Protein AF-A0A839K1G4-F1 (afdb_monomer_lite)

Foldseek 3Di:
DDPVLVVVLVVVLVVLLVVLVVCCVQQVRLFHDHPPDPAPGSLRVSVVSLVVSLVSLCVSCPVVVVSSVVSVVVSVVSNVSSPPPDVVDDPVVVCVVPVLVCLPFCLVVCCVPPVVVSVCQVVVVDPDHGPDHDDPVNVVVSVVVVVVVVVVVD

pLDDT: mean 88.06, std 10.44, range [45.91, 97.62]

Structure (mmCIF, N/CA/C/O backbone):
data_AF-A0A839K1G4-F1
#
_entry.id   AF-A0A839K1G4-F1
#
loop_
_atom_site.group_PDB
_atom_site.id
_atom_site.type_symbol
_atom_site.label_atom_id
_atom_site.label_alt_id
_atom_site.label_comp_id
_atom_site.label_asym_id
_atom_site.label_entity_id
_atom_site.label_seq_id
_atom_site.pdbx_PDB_ins_code
_atom_site.Cartn_x
_atom_site.Cartn_y
_atom_site.Cartn_z
_atom_site.occupancy
_atom_site.B_iso_or_equiv
_atom_site.auth_seq_id
_atom_site.auth_comp_id
_atom_site.auth_asym_id
_atom_site.auth_atom_id
_atom_site.pdbx_PDB_model_num
ATOM 1 N N . MET A 1 1 ? -20.373 -3.684 19.083 1.00 75.56 1 MET A N 1
ATOM 2 C CA . MET A 1 1 ? -20.964 -2.533 18.350 1.00 75.56 1 MET A CA 1
ATOM 3 C C . MET A 1 1 ? -22.054 -2.991 17.382 1.00 75.56 1 MET A C 1
ATOM 5 O O . MET A 1 1 ? -22.011 -4.115 16.894 1.00 75.56 1 MET A O 1
ATOM 9 N N . ARG A 1 2 ? -23.039 -2.135 17.055 1.00 85.50 2 ARG A N 1
ATOM 10 C CA . ARG A 1 2 ? -24.026 -2.456 16.001 1.00 85.50 2 ARG A CA 1
ATOM 11 C C . ARG A 1 2 ? -23.358 -2.420 14.623 1.00 85.50 2 ARG A C 1
ATOM 13 O O . ARG A 1 2 ? -22.493 -1.586 14.377 1.00 85.50 2 ARG A O 1
ATOM 20 N N . ARG A 1 3 ? -23.809 -3.259 13.680 1.00 83.81 3 ARG A N 1
ATOM 21 C CA . ARG A 1 3 ? -23.216 -3.362 12.324 1.00 83.81 3 ARG A CA 1
ATOM 22 C C . ARG A 1 3 ? -23.112 -2.021 11.582 1.00 83.81 3 ARG A C 1
ATOM 24 O O . ARG A 1 3 ? -22.117 -1.775 10.906 1.00 83.81 3 ARG A O 1
ATOM 31 N N . LYS A 1 4 ? -24.124 -1.152 11.701 1.00 88.62 4 LYS A N 1
ATOM 32 C CA . LYS A 1 4 ? -24.117 0.183 11.075 1.00 88.62 4 LYS A CA 1
ATOM 33 C C . LYS A 1 4 ? -23.022 1.079 11.667 1.00 88.62 4 LYS A C 1
ATOM 35 O O . LYS A 1 4 ? -22.339 1.767 10.916 1.00 88.62 4 LYS A O 1
ATOM 40 N N . ASP A 1 5 ? -22.825 1.008 12.981 1.00 90.38 5 ASP A N 1
ATOM 41 C CA . ASP A 1 5 ? -21.813 1.781 13.705 1.00 90.38 5 ASP A CA 1
ATOM 42 C C . ASP A 1 5 ? -20.405 1.288 13.332 1.00 90.38 5 ASP A C 1
ATOM 44 O O . ASP A 1 5 ? -19.533 2.099 13.027 1.00 90.38 5 ASP A O 1
ATOM 48 N N . ILE A 1 6 ? -20.218 -0.036 13.215 1.00 92.38 6 ILE A N 1
ATOM 49 C CA . ILE A 1 6 ? -18.964 -0.655 12.741 1.00 92.38 6 ILE A CA 1
ATOM 50 C C . ILE A 1 6 ? -18.621 -0.163 11.334 1.00 92.38 6 ILE A C 1
ATOM 52 O O . ILE A 1 6 ? -17.507 0.291 11.087 1.00 92.38 6 ILE A O 1
ATOM 56 N N . ARG A 1 7 ? -19.578 -0.207 10.398 1.00 93.88 7 ARG A N 1
ATOM 57 C CA . ARG A 1 7 ? -19.335 0.225 9.013 1.00 93.88 7 ARG A CA 1
ATOM 58 C C . ARG A 1 7 ? -18.939 1.699 8.935 1.00 93.88 7 ARG A C 1
ATOM 60 O O . ARG A 1 7 ? -18.063 2.051 8.150 1.00 93.88 7 ARG A O 1
ATOM 67 N N . THR A 1 8 ? -19.581 2.554 9.727 1.00 95.62 8 THR A N 1
ATOM 68 C CA . THR A 1 8 ? -19.242 3.980 9.796 1.00 95.62 8 THR A CA 1
ATOM 69 C C . THR A 1 8 ? -17.846 4.184 10.382 1.00 95.62 8 THR A C 1
ATOM 71 O O . THR A 1 8 ? -17.056 4.916 9.795 1.00 95.62 8 THR A O 1
ATOM 74 N N . ALA A 1 9 ? -17.500 3.484 11.466 1.00 95.56 9 ALA A N 1
ATOM 75 C CA . ALA A 1 9 ? -16.168 3.548 12.068 1.00 95.56 9 ALA A CA 1
ATOM 76 C C . ALA A 1 9 ? -15.063 3.085 11.101 1.00 95.56 9 ALA A C 1
ATOM 78 O O . ALA A 1 9 ? -14.040 3.755 10.970 1.00 95.56 9 ALA A O 1
ATOM 79 N N . ILE A 1 10 ? -15.293 2.002 10.347 1.00 95.19 10 ILE A N 1
ATOM 80 C CA . ILE A 1 10 ? -14.350 1.525 9.321 1.00 95.19 10 ILE A CA 1
ATOM 81 C C . ILE A 1 10 ? -14.121 2.604 8.255 1.00 95.19 10 ILE A C 1
ATOM 83 O O . ILE A 1 10 ? -12.980 2.854 7.874 1.00 95.19 10 ILE A O 1
ATOM 87 N N . LYS A 1 11 ? -15.180 3.287 7.796 1.00 96.31 11 LYS A N 1
ATOM 88 C CA . LYS A 1 11 ? -15.047 4.381 6.818 1.00 96.31 11 LYS A CA 1
ATOM 89 C C . LYS A 1 11 ? -14.197 5.540 7.340 1.00 96.31 11 LYS A C 1
ATOM 91 O O . LYS A 1 11 ? -13.472 6.141 6.554 1.00 96.31 11 LYS A O 1
ATOM 96 N N . VAL A 1 12 ? -14.262 5.843 8.638 1.00 97.31 12 VAL A N 1
ATOM 97 C CA . VAL A 1 12 ? -13.419 6.881 9.255 1.00 97.31 12 VAL A CA 1
ATOM 98 C C . VAL A 1 12 ? -11.942 6.488 9.196 1.00 97.31 12 VAL A C 1
ATOM 100 O O . VAL A 1 12 ? -11.115 7.300 8.783 1.00 97.31 12 VAL A O 1
ATOM 103 N N . VAL A 1 13 ? -11.609 5.242 9.550 1.00 96.81 13 VAL A N 1
ATOM 104 C CA . VAL A 1 13 ? -10.228 4.731 9.452 1.00 96.81 13 VAL A CA 1
ATOM 105 C C . VAL A 1 13 ? -9.750 4.738 8.000 1.00 96.81 13 VAL A C 1
ATOM 107 O O . VAL A 1 13 ? -8.663 5.237 7.717 1.00 96.81 13 VAL A O 1
ATOM 110 N N . TYR A 1 14 ? -10.586 4.261 7.075 1.00 94.94 14 TYR A N 1
ATOM 111 C CA . TYR A 1 14 ? -10.285 4.266 5.644 1.00 94.94 14 TYR A CA 1
ATOM 112 C C . TYR A 1 14 ? -10.000 5.678 5.118 1.00 94.94 14 TYR A C 1
ATOM 114 O O . TYR A 1 14 ? -8.998 5.883 4.443 1.00 94.94 14 TYR A O 1
ATOM 122 N N . GLY A 1 15 ? -10.826 6.668 5.472 1.00 96.69 15 GLY A N 1
ATOM 123 C CA . GLY A 1 15 ? -10.603 8.058 5.069 1.00 96.69 15 GLY A CA 1
ATOM 124 C C . GLY A 1 15 ? -9.278 8.621 5.588 1.00 96.69 15 GLY A C 1
ATOM 125 O O . GLY A 1 15 ? -8.581 9.322 4.863 1.00 96.69 15 GLY A O 1
ATOM 126 N N . LYS A 1 16 ? -8.876 8.268 6.815 1.00 97.00 16 LYS A N 1
ATOM 127 C CA . LYS A 1 16 ? -7.572 8.678 7.359 1.00 97.00 16 LYS A CA 1
ATOM 128 C C . LYS A 1 16 ? -6.394 8.026 6.639 1.00 97.00 16 LYS A C 1
ATOM 130 O O . LYS A 1 16 ? -5.421 8.717 6.353 1.00 97.00 16 LYS A O 1
ATOM 135 N N . LEU A 1 17 ? -6.486 6.733 6.328 1.00 94.44 17 LEU A N 1
ATOM 136 C CA . LEU A 1 17 ? -5.479 6.042 5.518 1.00 94.44 17 LEU A CA 1
ATOM 137 C C . LEU A 1 17 ? -5.383 6.650 4.117 1.00 94.44 17 LEU A C 1
ATOM 139 O O . LEU A 1 17 ? -4.284 6.890 3.633 1.00 94.44 17 LEU A O 1
ATOM 143 N N . TRP A 1 18 ? -6.520 6.960 3.495 1.00 93.81 18 TRP A N 1
ATOM 144 C CA . TRP A 1 18 ? -6.556 7.604 2.185 1.00 93.81 18 TRP A CA 1
ATOM 145 C C . TRP A 1 18 ? -5.885 8.979 2.197 1.00 93.81 18 TRP A C 1
ATOM 147 O O . TRP A 1 18 ? -5.034 9.253 1.357 1.00 93.81 18 TRP A O 1
ATOM 157 N N . ASN A 1 19 ? -6.200 9.814 3.192 1.00 94.06 19 ASN A N 1
ATOM 158 C CA . ASN A 1 19 ? -5.561 11.120 3.353 1.00 94.06 19 ASN A CA 1
ATOM 159 C C . ASN A 1 19 ? -4.044 10.986 3.531 1.00 94.06 19 ASN A C 1
ATOM 161 O O . ASN A 1 19 ? -3.288 11.761 2.959 1.00 94.06 19 ASN A O 1
ATOM 165 N N . LEU A 1 20 ? -3.591 9.983 4.284 1.00 93.62 20 LEU A N 1
ATOM 166 C CA . LEU A 1 20 ? -2.167 9.707 4.440 1.00 93.62 20 LEU A CA 1
ATOM 167 C C . LEU A 1 20 ? -1.519 9.309 3.110 1.00 93.62 20 LEU A C 1
ATOM 169 O O . LEU A 1 20 ? -0.482 9.858 2.757 1.00 93.62 20 LEU A O 1
ATOM 173 N N . LEU A 1 21 ? -2.135 8.398 2.354 1.00 90.38 21 LEU A N 1
ATOM 174 C CA . LEU A 1 21 ? -1.618 7.967 1.053 1.00 90.38 21 LEU A CA 1
ATOM 175 C C . LEU A 1 21 ? -1.603 9.104 0.026 1.00 90.38 21 LEU A C 1
ATOM 177 O O . LEU A 1 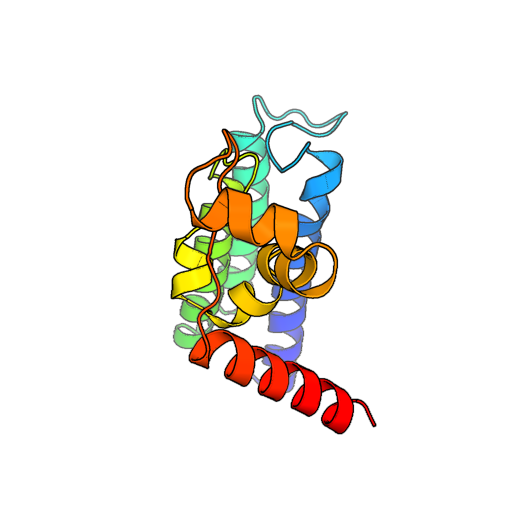21 ? -0.676 9.180 -0.774 1.00 90.38 21 LEU A O 1
ATOM 181 N N . SER A 1 22 ? -2.567 10.028 0.080 1.00 90.81 22 SER A N 1
ATOM 182 C CA . SER A 1 22 ? -2.583 11.201 -0.804 1.00 90.81 22 SER A CA 1
ATOM 183 C C . SER A 1 22 ? -1.409 12.158 -0.587 1.00 90.81 22 SER A C 1
ATOM 185 O O . SER A 1 22 ? -1.121 12.966 -1.464 1.00 90.81 22 SER A O 1
ATOM 187 N N . LEU A 1 23 ? -0.682 12.042 0.535 1.00 90.62 23 LEU A N 1
ATOM 188 C CA . LEU A 1 23 ? 0.525 12.837 0.762 1.00 90.62 23 LEU A CA 1
ATOM 189 C C . LEU A 1 23 ? 1.655 12.473 -0.205 1.00 90.62 23 LEU A C 1
ATOM 191 O O . LEU A 1 23 ? 2.587 13.266 -0.317 1.00 90.62 23 LEU A O 1
ATOM 195 N N . TYR A 1 24 ? 1.572 11.330 -0.902 1.00 86.88 24 TYR A N 1
ATOM 196 C CA . TYR A 1 24 ? 2.602 10.825 -1.815 1.00 86.88 24 TYR A CA 1
ATOM 197 C C . TYR A 1 24 ? 3.139 11.906 -2.758 1.00 86.88 24 TYR A C 1
ATOM 199 O O . TYR A 1 24 ? 4.345 12.111 -2.823 1.00 86.88 24 TYR A O 1
ATOM 207 N N . GLU A 1 25 ? 2.257 12.650 -3.430 1.00 83.06 25 GLU A N 1
ATOM 208 C CA . GLU A 1 25 ? 2.668 13.702 -4.369 1.00 83.06 25 GLU A CA 1
ATOM 209 C C . GLU A 1 25 ? 3.292 14.904 -3.651 1.00 83.06 25 GLU A C 1
ATOM 211 O O . GLU A 1 25 ? 4.345 15.397 -4.040 1.00 83.06 25 GLU A O 1
ATOM 216 N N . THR A 1 26 ? 2.672 15.364 -2.562 1.00 87.44 26 THR A N 1
ATOM 217 C CA . THR A 1 26 ? 3.108 16.571 -1.833 1.00 87.44 26 THR A CA 1
ATOM 218 C C . THR A 1 26 ? 4.382 16.390 -1.006 1.00 87.44 26 THR A C 1
ATOM 220 O O . THR A 1 26 ? 4.914 17.369 -0.492 1.00 87.44 26 THR A O 1
ATOM 223 N N . THR A 1 27 ? 4.831 15.148 -0.829 1.00 86.88 27 THR A N 1
ATOM 224 C CA . THR A 1 27 ? 5.990 14.769 -0.004 1.00 86.88 27 THR A CA 1
ATOM 225 C C . THR A 1 27 ? 7.119 14.170 -0.836 1.00 86.88 27 THR A C 1
ATOM 227 O O . THR A 1 27 ? 7.981 13.505 -0.272 1.00 86.88 27 THR A O 1
ATOM 230 N N . ASP A 1 28 ? 7.081 14.324 -2.162 1.00 84.12 28 ASP A N 1
ATOM 231 C CA . ASP A 1 28 ? 7.990 13.647 -3.093 1.00 84.12 28 ASP A CA 1
ATOM 232 C C . ASP A 1 28 ? 8.177 12.161 -2.742 1.00 84.12 28 ASP A C 1
ATOM 234 O O . ASP A 1 28 ? 9.230 11.693 -2.302 1.00 84.12 28 ASP A O 1
ATOM 238 N N . CYS A 1 29 ? 7.086 11.406 -2.858 1.00 84.69 29 CYS A N 1
ATOM 239 C CA . CYS A 1 29 ? 7.047 9.981 -2.544 1.00 84.69 29 CYS A CA 1
ATOM 240 C C . CYS A 1 29 ? 7.364 9.669 -1.065 1.00 84.69 29 CYS A C 1
ATOM 242 O O . CYS A 1 29 ? 8.043 8.685 -0.775 1.00 84.69 29 CYS A O 1
ATOM 244 N N . PHE A 1 30 ? 6.857 10.485 -0.132 1.00 87.25 30 PHE A N 1
ATOM 245 C CA . PHE A 1 30 ? 7.081 10.392 1.322 1.00 87.25 30 PHE A CA 1
ATOM 246 C C . PHE A 1 30 ? 8.514 10.666 1.801 1.00 87.25 30 PHE A C 1
ATOM 248 O O . PHE A 1 30 ? 8.840 10.365 2.953 1.00 87.25 30 PHE A O 1
ATOM 255 N N . ASN A 1 31 ? 9.364 11.251 0.957 1.00 84.00 31 ASN A N 1
ATOM 256 C CA . ASN A 1 31 ? 10.762 11.540 1.289 1.00 84.00 31 ASN A CA 1
ATOM 257 C C . ASN A 1 31 ? 10.976 12.952 1.847 1.00 84.00 31 ASN A C 1
ATOM 259 O O . ASN A 1 31 ? 11.979 13.198 2.521 1.00 84.00 31 ASN A O 1
ATOM 263 N N . GLU A 1 32 ? 10.022 13.855 1.636 1.00 88.94 32 GLU A N 1
ATOM 264 C CA . GLU A 1 32 ? 10.092 15.253 2.047 1.00 88.94 32 GLU A CA 1
ATOM 265 C C . GLU A 1 32 ? 8.993 15.635 3.043 1.00 88.94 32 GLU A C 1
ATOM 267 O O . GLU A 1 32 ? 7.921 15.031 3.129 1.00 88.94 32 GLU A O 1
ATOM 272 N N . VAL A 1 33 ? 9.282 16.666 3.835 1.00 90.50 33 VAL A N 1
ATOM 273 C CA . VAL A 1 33 ? 8.306 17.292 4.728 1.00 90.50 33 VAL A CA 1
ATOM 274 C C . VAL A 1 33 ? 7.526 18.328 3.913 1.00 90.50 33 VAL A C 1
ATOM 276 O O . VAL A 1 33 ? 8.163 19.185 3.300 1.00 90.50 33 VAL A O 1
ATOM 279 N N . PRO A 1 34 ? 6.180 18.303 3.905 1.00 88.94 34 PRO A N 1
ATOM 280 C CA . PRO A 1 34 ? 5.401 19.305 3.188 1.00 88.94 34 PRO A CA 1
ATOM 281 C C . PRO A 1 34 ? 5.704 20.727 3.663 1.00 88.94 34 PRO A C 1
ATOM 283 O O . PRO A 1 34 ? 5.962 20.971 4.844 1.00 88.94 34 PRO A O 1
ATOM 286 N N . ASN A 1 35 ? 5.597 21.688 2.746 1.00 85.38 35 ASN A N 1
ATOM 287 C CA . ASN A 1 35 ? 5.816 23.099 3.053 1.00 85.38 35 ASN A CA 1
ATOM 288 C C . ASN A 1 35 ? 4.918 23.581 4.205 1.00 85.38 35 ASN A C 1
ATOM 290 O O . ASN A 1 35 ? 3.697 23.448 4.153 1.00 85.38 35 ASN A O 1
ATOM 294 N N . GLY A 1 36 ? 5.533 24.198 5.217 1.00 85.94 36 GLY A N 1
ATOM 295 C CA . GLY A 1 36 ? 4.836 24.754 6.383 1.00 85.94 36 GLY A CA 1
ATOM 296 C C . GLY A 1 36 ? 4.662 23.787 7.559 1.00 85.94 36 GLY A C 1
ATOM 297 O O . GLY A 1 36 ? 4.172 24.204 8.607 1.00 85.94 36 GLY A O 1
ATOM 298 N N . GLU A 1 37 ? 5.084 22.529 7.427 1.00 89.94 37 GLU A N 1
ATOM 299 C CA . GLU A 1 37 ? 5.108 21.573 8.535 1.00 89.94 37 GLU A CA 1
ATOM 300 C C . GLU A 1 37 ? 6.403 21.711 9.357 1.00 89.94 37 GLU A C 1
ATOM 302 O O . GLU A 1 37 ? 7.481 21.974 8.829 1.00 89.94 37 GLU A O 1
ATOM 307 N N . MET A 1 38 ? 6.302 21.519 10.676 1.00 86.94 38 MET A N 1
ATOM 308 C CA . MET A 1 38 ? 7.408 21.737 11.630 1.00 86.94 38 MET A CA 1
ATOM 309 C C . MET A 1 38 ? 8.226 20.470 11.937 1.00 86.94 38 MET A C 1
ATOM 311 O O . MET A 1 38 ? 9.065 20.476 12.840 1.00 86.94 38 MET A O 1
ATOM 315 N N . ALA A 1 39 ? 7.952 19.362 11.248 1.00 88.75 39 ALA A N 1
ATOM 316 C CA . ALA A 1 39 ? 8.643 18.097 11.480 1.00 88.75 39 ALA A CA 1
ATOM 317 C C . ALA A 1 39 ? 10.122 18.196 11.078 1.00 88.75 39 ALA A C 1
ATOM 319 O O . ALA A 1 39 ? 10.454 18.808 10.063 1.00 88.75 39 ALA A O 1
ATOM 320 N N . LYS A 1 40 ? 11.024 17.560 11.838 1.00 87.88 40 LYS A N 1
ATOM 321 C CA . LYS A 1 40 ? 12.471 17.633 11.562 1.00 87.88 40 LYS A CA 1
ATOM 322 C C . LYS A 1 40 ? 12.854 16.913 10.273 1.00 87.88 40 LYS A C 1
ATOM 324 O O . LYS A 1 40 ? 13.861 17.251 9.662 1.00 87.88 40 LYS A O 1
ATOM 329 N N . ASN A 1 41 ? 12.107 15.873 9.912 1.00 88.06 41 ASN A N 1
ATOM 330 C CA . ASN A 1 41 ? 12.299 15.091 8.697 1.00 88.06 41 ASN A CA 1
ATOM 331 C C . ASN A 1 41 ? 11.008 14.348 8.314 1.00 88.06 41 ASN A C 1
ATOM 333 O O . ASN A 1 41 ? 10.068 14.243 9.110 1.00 88.06 41 ASN A O 1
ATOM 337 N N . ALA A 1 42 ? 10.979 13.804 7.095 1.00 86.88 42 ALA A N 1
ATOM 338 C CA . ALA A 1 42 ? 9.820 13.089 6.565 1.00 86.88 42 ALA A CA 1
ATOM 339 C C . ALA A 1 42 ? 9.446 11.856 7.404 1.00 86.88 42 ALA A C 1
ATOM 341 O O . ALA A 1 42 ? 8.271 11.527 7.544 1.00 86.88 42 ALA A O 1
ATOM 342 N N . TRP A 1 43 ? 10.424 11.215 8.051 1.00 86.81 43 TRP A N 1
ATOM 343 C CA . TRP A 1 43 ? 10.178 10.062 8.917 1.00 86.81 43 TRP A CA 1
ATOM 344 C C . TRP A 1 43 ? 9.363 10.424 10.162 1.00 86.81 43 TRP A C 1
ATOM 346 O O . TRP A 1 43 ? 8.420 9.712 10.523 1.00 86.81 43 TRP A O 1
ATOM 356 N N . GLU A 1 44 ? 9.720 11.527 10.823 1.00 90.25 44 GLU A N 1
ATOM 357 C CA . GLU A 1 44 ? 8.969 12.079 11.951 1.00 90.25 44 GLU A CA 1
ATOM 358 C C . GLU A 1 44 ? 7.573 12.509 11.498 1.00 90.25 44 GLU A C 1
ATOM 360 O O . GLU A 1 44 ? 6.580 12.142 12.134 1.00 90.25 44 GLU A O 1
ATOM 365 N N . TYR A 1 45 ? 7.490 13.204 10.359 1.00 92.56 45 TYR A N 1
ATOM 366 C CA . TYR A 1 45 ? 6.224 13.647 9.789 1.00 92.56 45 TYR A CA 1
ATOM 367 C C . TYR A 1 45 ? 5.274 12.472 9.534 1.00 92.56 45 TYR A C 1
ATOM 369 O O . TYR A 1 45 ? 4.196 12.398 10.129 1.00 92.56 45 TYR A O 1
A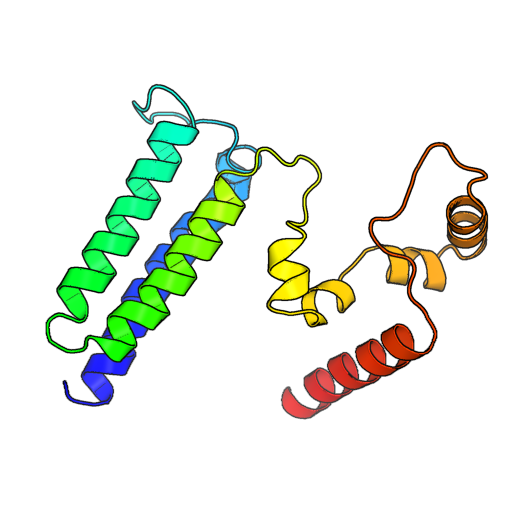TOM 377 N N . MET A 1 46 ? 5.699 11.497 8.731 1.00 91.44 46 MET A N 1
ATOM 378 C CA . MET A 1 46 ? 4.886 10.333 8.389 1.00 91.44 46 MET A CA 1
ATOM 379 C C . MET A 1 46 ? 4.598 9.450 9.603 1.00 91.44 46 MET A C 1
ATOM 381 O O . MET A 1 46 ? 3.480 8.955 9.755 1.00 91.44 46 MET A O 1
ATOM 385 N N . GLY A 1 47 ? 5.567 9.299 10.511 1.00 91.69 47 GLY A N 1
ATOM 386 C CA . GLY A 1 47 ? 5.372 8.597 11.779 1.00 91.69 47 GLY A CA 1
ATOM 387 C C . GLY A 1 47 ? 4.252 9.209 12.619 1.00 91.69 47 GLY A C 1
ATOM 388 O O . GLY A 1 47 ? 3.426 8.477 13.167 1.00 91.69 47 GLY A O 1
ATOM 389 N N . SER A 1 48 ? 4.173 10.542 12.672 1.00 93.75 48 SER A N 1
ATOM 390 C CA . SER A 1 48 ? 3.099 11.238 13.386 1.00 93.75 48 SER A CA 1
ATOM 391 C C . SER A 1 48 ? 1.725 10.980 12.754 1.00 93.75 48 SER A C 1
ATOM 393 O O . SER A 1 48 ? 0.786 10.624 13.468 1.00 93.75 48 SER A O 1
ATOM 395 N N . LYS A 1 49 ? 1.619 11.037 11.416 1.00 94.88 49 LYS A N 1
ATOM 396 C CA . LYS A 1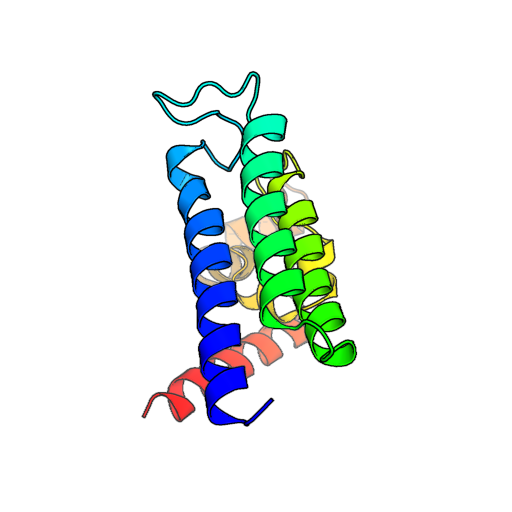 49 ? 0.363 10.768 10.696 1.00 94.88 49 LY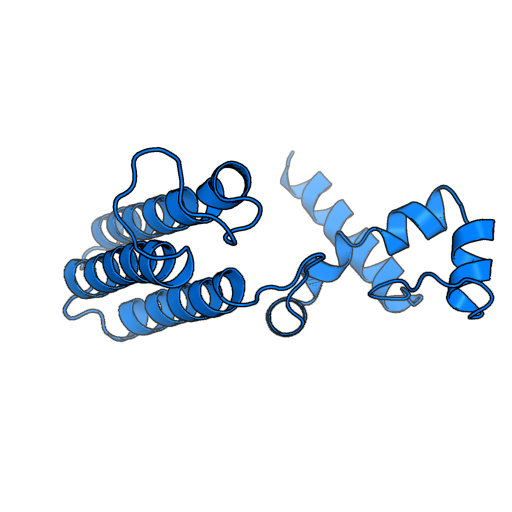S A CA 1
ATOM 397 C C . LYS A 1 49 ? -0.102 9.325 10.889 1.00 94.88 49 LYS A C 1
ATOM 399 O O . LYS A 1 49 ? -1.275 9.098 11.174 1.00 94.88 49 LYS A O 1
ATOM 404 N N . LEU A 1 50 ? 0.805 8.348 10.820 1.00 95.12 50 LEU A N 1
ATOM 405 C CA . LEU A 1 50 ? 0.494 6.936 11.088 1.00 95.12 50 LEU A CA 1
ATOM 406 C C . LEU A 1 50 ? 0.010 6.721 12.524 1.00 95.12 50 LEU A C 1
ATOM 408 O O . LEU A 1 50 ? -0.972 6.010 12.750 1.00 95.12 50 LEU A O 1
ATOM 412 N N . LEU A 1 51 ? 0.655 7.370 13.497 1.00 95.88 51 LEU A N 1
ATOM 413 C CA . LEU A 1 51 ? 0.260 7.283 14.900 1.00 95.88 51 LEU A CA 1
ATOM 414 C C . LEU A 1 51 ? -1.167 7.802 15.124 1.00 95.88 51 LEU A C 1
ATOM 416 O O . LEU A 1 51 ? -1.910 7.222 15.918 1.00 95.88 51 LEU A O 1
ATOM 420 N N . GLU A 1 52 ? -1.583 8.856 14.419 1.00 96.69 52 GLU A N 1
ATOM 421 C CA . GLU A 1 52 ? -2.969 9.340 14.462 1.00 96.69 52 GLU A CA 1
ATOM 422 C C . GLU A 1 52 ? -3.969 8.302 13.937 1.00 96.69 52 GLU A C 1
ATOM 424 O O . GLU A 1 52 ? -5.051 8.141 14.517 1.00 96.69 52 GLU A O 1
ATOM 429 N N . VAL A 1 53 ? -3.621 7.568 12.873 1.00 97.25 53 VAL A N 1
ATOM 430 C CA . VAL A 1 53 ? -4.464 6.475 12.361 1.00 97.25 53 VAL A CA 1
ATOM 431 C C . VAL A 1 53 ? -4.567 5.354 13.396 1.00 97.25 53 VAL A C 1
ATOM 433 O O . VAL A 1 53 ? -5.685 4.975 13.746 1.00 97.25 53 VAL A O 1
ATOM 436 N N . LYS A 1 54 ? -3.440 4.896 13.965 1.00 96.94 54 LYS A N 1
ATOM 437 C CA . LYS A 1 54 ? -3.416 3.856 15.017 1.00 96.94 54 LYS A CA 1
ATOM 438 C C . LYS A 1 54 ? -4.257 4.254 16.232 1.00 96.94 54 LYS A C 1
ATOM 440 O O . LYS A 1 54 ? -5.094 3.483 16.698 1.00 96.94 54 LYS A O 1
ATOM 445 N N . LYS A 1 55 ? -4.110 5.494 16.714 1.00 97.19 55 LYS A N 1
ATOM 446 C CA . LYS A 1 55 ? -4.939 6.036 17.807 1.00 97.19 55 LYS A CA 1
ATOM 447 C C . LYS A 1 55 ? -6.424 6.023 17.457 1.00 97.19 55 LYS A C 1
ATOM 449 O O . LYS A 1 55 ? -7.245 5.678 18.304 1.00 97.19 55 LYS A O 1
ATOM 454 N N . THR A 1 56 ? -6.769 6.369 16.217 1.00 97.62 56 THR A N 1
ATOM 455 C CA . THR A 1 56 ? -8.162 6.349 15.753 1.00 97.62 56 THR A CA 1
ATOM 456 C C . THR A 1 56 ? -8.727 4.930 15.748 1.00 97.62 56 THR A C 1
ATOM 458 O O . THR A 1 56 ? -9.828 4.729 16.255 1.00 97.62 56 THR A O 1
ATOM 461 N N . VAL A 1 57 ? -7.974 3.945 15.241 1.00 97.06 57 VAL A N 1
ATOM 462 C CA . VAL A 1 57 ? -8.366 2.524 15.272 1.00 97.06 57 VAL A CA 1
ATOM 463 C C . VAL A 1 57 ? -8.620 2.078 16.710 1.00 97.06 57 VAL A C 1
ATOM 465 O O . VAL A 1 57 ? -9.719 1.634 17.032 1.00 97.06 57 VAL A O 1
ATOM 468 N N . ASN A 1 58 ? -7.645 2.278 17.597 1.00 95.31 58 ASN A N 1
ATOM 469 C CA . ASN A 1 58 ? -7.732 1.807 18.980 1.00 95.31 58 ASN A CA 1
ATOM 470 C C . ASN A 1 58 ? -8.864 2.481 19.772 1.00 95.31 58 ASN A C 1
ATOM 472 O O . ASN A 1 58 ? -9.444 1.865 20.660 1.00 95.31 58 ASN A O 1
ATOM 476 N N . THR A 1 59 ? -9.204 3.729 19.438 1.00 95.75 59 THR A N 1
ATOM 477 C CA . THR A 1 59 ? -10.296 4.458 20.098 1.00 95.75 59 THR A CA 1
ATOM 478 C C . THR A 1 59 ? -11.666 4.023 19.577 1.00 95.75 59 THR A C 1
ATOM 480 O O . THR A 1 59 ? -12.578 3.791 20.366 1.00 95.75 59 THR A O 1
ATOM 483 N N . LEU A 1 60 ? -11.833 3.902 18.255 1.00 96.00 60 LEU A N 1
ATOM 484 C CA . LEU A 1 60 ? -13.129 3.568 17.650 1.00 96.00 60 LEU A CA 1
ATOM 485 C C . LEU A 1 60 ? -13.527 2.103 17.845 1.00 96.00 60 LEU A C 1
ATOM 487 O O . LEU A 1 60 ? -14.718 1.803 17.854 1.00 96.00 60 LEU A O 1
ATOM 491 N N . PHE A 1 61 ? -12.549 1.208 17.981 1.00 95.56 61 PHE A N 1
ATOM 492 C CA . PHE A 1 61 ? -12.758 -0.237 18.090 1.00 95.56 61 PHE A CA 1
ATOM 493 C C . PHE A 1 61 ? -12.398 -0.775 19.480 1.00 95.56 61 PHE A C 1
ATOM 495 O O . PHE A 1 61 ? -12.051 -1.947 19.629 1.00 95.56 61 PHE A O 1
ATOM 502 N N . LEU A 1 62 ? -12.492 0.068 20.513 1.00 92.81 62 LEU A N 1
ATOM 503 C CA . LEU A 1 62 ? -12.317 -0.360 21.898 1.00 92.81 62 LEU A CA 1
ATOM 504 C C . LEU A 1 62 ? -13.337 -1.462 22.238 1.00 92.81 62 LEU A C 1
ATOM 506 O O . LEU A 1 62 ? -14.544 -1.270 22.089 1.00 92.81 62 LEU A O 1
ATOM 510 N N . GLY A 1 63 ? -12.848 -2.624 22.677 1.00 90.50 63 GLY A N 1
ATOM 511 C CA . GLY A 1 63 ? -13.676 -3.806 22.947 1.00 90.50 63 GLY A CA 1
ATOM 512 C C . GLY A 1 63 ? -14.038 -4.650 21.715 1.00 90.50 63 GLY A C 1
ATOM 513 O O . GLY A 1 63 ? -14.734 -5.649 21.859 1.00 90.50 63 GLY A O 1
ATOM 514 N N . GLU A 1 64 ? -13.558 -4.294 20.518 1.00 93.88 64 GLU A N 1
ATOM 515 C CA . GLU A 1 64 ? -13.716 -5.057 19.267 1.00 93.88 64 GLU A CA 1
ATOM 516 C C . GLU A 1 64 ? -12.348 -5.584 18.791 1.00 93.88 64 GLU A C 1
ATOM 518 O O . GLU A 1 64 ? -11.894 -5.286 17.683 1.00 93.88 64 GLU A O 1
ATOM 523 N N . GLU A 1 65 ? -11.666 -6.351 19.649 1.00 92.56 65 GLU A N 1
ATOM 524 C CA . GLU A 1 65 ? -10.245 -6.708 19.496 1.00 92.56 65 GLU A CA 1
ATOM 525 C C . GLU A 1 65 ? -9.907 -7.309 18.129 1.00 92.56 65 GLU A C 1
ATOM 527 O O . GLU A 1 65 ? -8.981 -6.851 17.468 1.00 92.56 65 GLU A O 1
ATOM 532 N N . THR A 1 66 ? -10.698 -8.268 17.638 1.00 94.50 66 THR A N 1
ATOM 533 C CA . THR A 1 66 ? -10.438 -8.914 16.340 1.00 94.50 66 THR A CA 1
ATOM 534 C C . THR A 1 66 ? -10.452 -7.926 15.171 1.00 94.50 66 THR A C 1
ATOM 536 O O . THR A 1 66 ? -9.666 -8.062 14.234 1.00 94.50 66 THR A O 1
ATOM 539 N N . LEU A 1 67 ? -11.353 -6.939 15.192 1.00 93.50 67 LEU A N 1
ATOM 540 C CA . LEU A 1 67 ? -11.415 -5.916 14.145 1.00 93.50 67 LEU A CA 1
ATOM 541 C C . LEU A 1 67 ? -10.288 -4.898 14.304 1.00 93.50 67 LEU A C 1
ATOM 543 O O . LEU A 1 67 ? -9.676 -4.523 13.304 1.00 93.50 67 LEU A O 1
ATOM 547 N N . ALA A 1 68 ? -9.994 -4.486 15.539 1.00 95.50 68 ALA A N 1
ATOM 548 C CA . ALA A 1 68 ? -8.884 -3.589 15.831 1.00 95.50 68 ALA A CA 1
ATOM 549 C C . ALA A 1 68 ? -7.547 -4.181 15.361 1.00 95.50 68 ALA A C 1
ATOM 551 O O . ALA A 1 68 ? -6.778 -3.480 14.708 1.00 95.50 68 ALA A O 1
ATOM 552 N N . THR A 1 69 ? -7.299 -5.472 15.605 1.00 95.81 69 THR A N 1
ATOM 553 C CA . THR A 1 69 ? -6.098 -6.178 15.129 1.00 95.81 69 THR A CA 1
ATOM 554 C C . THR A 1 69 ? -5.975 -6.111 13.612 1.00 95.81 69 THR A C 1
ATOM 556 O O . THR A 1 69 ? -4.975 -5.609 13.114 1.00 95.81 69 THR A O 1
ATOM 559 N N . LYS A 1 70 ? -7.015 -6.510 12.868 1.00 95.00 70 LYS A N 1
ATOM 560 C CA . LYS A 1 70 ? -6.993 -6.481 11.393 1.00 95.00 70 LYS A CA 1
ATOM 561 C C . LYS A 1 70 ? -6.779 -5.078 10.826 1.00 95.00 70 LYS A C 1
ATOM 563 O O . LYS A 1 70 ? -6.109 -4.904 9.815 1.00 95.00 70 LYS A O 1
ATOM 568 N N . LEU A 1 71 ? -7.370 -4.060 11.451 1.00 96.19 71 LEU A N 1
ATOM 569 C CA . LEU A 1 71 ? -7.172 -2.675 11.026 1.00 96.19 71 LEU A CA 1
ATOM 570 C C . LEU A 1 71 ? -5.755 -2.193 11.335 1.00 96.19 71 LEU A C 1
ATOM 572 O O . LEU A 1 71 ? -5.163 -1.519 10.500 1.00 96.19 71 LEU A O 1
ATOM 576 N N . ASN A 1 72 ? -5.196 -2.555 12.489 1.00 95.62 72 ASN A N 1
ATOM 577 C CA . ASN A 1 72 ? -3.813 -2.229 12.825 1.00 95.62 72 ASN A CA 1
ATOM 578 C C . ASN A 1 72 ? -2.814 -2.935 11.898 1.00 95.62 72 ASN A C 1
ATOM 580 O O . ASN A 1 72 ? -1.862 -2.288 11.486 1.00 95.62 72 ASN A O 1
ATOM 584 N N . GLU A 1 73 ? -3.072 -4.174 11.468 1.00 93.94 73 GLU A N 1
ATOM 585 C CA . GLU A 1 73 ? -2.264 -4.851 10.438 1.00 93.94 73 GLU A CA 1
ATOM 586 C C . GLU A 1 73 ? -2.215 -4.039 9.135 1.00 93.94 73 GLU A C 1
ATOM 588 O O . GLU A 1 73 ? -1.146 -3.840 8.564 1.00 93.94 73 GLU A O 1
ATOM 593 N N . ILE A 1 74 ? -3.350 -3.486 8.691 1.00 92.75 74 ILE A N 1
ATOM 594 C CA . ILE A 1 74 ? -3.391 -2.604 7.512 1.00 92.75 74 ILE A CA 1
ATOM 595 C C . ILE A 1 74 ? -2.556 -1.336 7.746 1.00 92.75 74 ILE A C 1
ATOM 597 O O . ILE A 1 74 ? -1.841 -0.885 6.846 1.00 92.75 74 ILE A O 1
ATOM 601 N N . VAL A 1 75 ? -2.632 -0.747 8.943 1.00 94.12 75 VAL A N 1
ATOM 602 C CA . VAL A 1 75 ? -1.828 0.436 9.284 1.00 94.12 75 VAL A CA 1
ATOM 603 C C . VAL A 1 75 ? -0.336 0.097 9.324 1.00 94.12 75 VAL A C 1
ATOM 605 O O . VAL A 1 75 ? 0.464 0.890 8.836 1.00 94.12 75 VAL A O 1
ATOM 608 N N . ASP A 1 76 ? 0.045 -1.070 9.838 1.00 90.69 76 ASP A N 1
ATOM 609 C CA . ASP A 1 76 ? 1.436 -1.530 9.897 1.00 90.69 76 ASP A CA 1
ATOM 610 C C . ASP A 1 76 ? 2.006 -1.803 8.498 1.00 90.69 76 ASP A C 1
ATOM 612 O O . ASP A 1 76 ? 3.131 -1.400 8.199 1.00 90.69 76 ASP A O 1
ATOM 616 N N . GLU A 1 77 ? 1.225 -2.410 7.601 1.00 86.50 77 GLU A N 1
ATOM 617 C CA . GLU A 1 77 ? 1.622 -2.578 6.195 1.00 86.50 77 GLU A CA 1
ATOM 618 C C . GLU A 1 77 ? 1.758 -1.232 5.467 1.00 86.50 77 GLU A C 1
ATOM 620 O O . GLU A 1 77 ? 2.641 -1.062 4.621 1.00 86.50 77 GLU A O 1
ATOM 625 N N . THR A 1 78 ? 0.924 -0.251 5.826 1.00 88.56 78 THR A N 1
ATOM 626 C CA . THR A 1 78 ? 1.026 1.124 5.312 1.00 88.56 78 THR A CA 1
ATOM 627 C C . THR A 1 78 ? 2.264 1.835 5.863 1.00 88.56 78 THR A C 1
ATOM 629 O O . THR A 1 78 ? 2.970 2.507 5.115 1.00 88.56 78 THR A O 1
ATOM 632 N N . GLU A 1 79 ? 2.576 1.666 7.151 1.00 88.50 79 GLU A N 1
ATOM 633 C CA . GLU A 1 79 ? 3.802 2.189 7.764 1.00 88.50 79 GLU A CA 1
ATOM 634 C C . GLU A 1 79 ? 5.042 1.621 7.078 1.00 88.50 79 GLU A C 1
ATOM 636 O O . GLU A 1 79 ? 5.963 2.367 6.738 1.00 88.50 79 GLU A O 1
ATOM 641 N N . TYR A 1 80 ? 5.041 0.312 6.831 1.00 82.38 80 TYR A N 1
ATOM 642 C CA . TYR A 1 80 ? 6.116 -0.356 6.115 1.00 82.38 80 TYR A CA 1
ATOM 643 C C . TYR A 1 80 ? 6.305 0.205 4.701 1.00 82.38 80 TYR A C 1
ATOM 645 O O . TYR A 1 80 ? 7.440 0.419 4.279 1.00 82.38 80 TYR A O 1
ATOM 653 N N . PHE A 1 81 ? 5.206 0.468 3.988 1.00 79.00 81 PHE A N 1
ATOM 654 C CA . PHE A 1 81 ? 5.226 1.060 2.650 1.00 79.00 81 PHE A CA 1
ATOM 655 C C . PHE A 1 81 ? 5.837 2.462 2.642 1.00 79.00 81 PHE A C 1
ATOM 657 O O . PHE A 1 81 ? 6.781 2.717 1.904 1.00 79.00 81 PHE A O 1
ATOM 664 N N . VAL A 1 82 ? 5.345 3.345 3.507 1.00 82.56 82 VAL A N 1
ATOM 665 C CA . VAL A 1 82 ? 5.770 4.750 3.574 1.00 82.56 82 VAL A CA 1
ATOM 666 C C . VAL A 1 82 ? 7.232 4.911 3.995 1.00 82.56 82 VAL A C 1
ATOM 668 O O . VAL A 1 82 ? 7.894 5.861 3.598 1.00 82.56 82 VAL A O 1
ATOM 671 N N . ARG A 1 83 ? 7.744 4.003 4.832 1.00 78.00 83 ARG A N 1
ATOM 672 C CA . ARG A 1 83 ? 9.104 4.089 5.392 1.00 78.00 83 ARG A CA 1
ATOM 673 C C . ARG A 1 83 ? 10.173 3.390 4.566 1.00 78.00 83 ARG A C 1
ATOM 675 O O . ARG A 1 83 ? 11.360 3.480 4.882 1.00 78.00 83 ARG A O 1
ATOM 682 N N . ARG A 1 84 ? 9.780 2.678 3.516 1.00 67.81 84 ARG A N 1
ATOM 683 C CA . ARG A 1 84 ? 10.712 2.194 2.506 1.00 67.81 84 ARG A CA 1
ATOM 684 C C . ARG A 1 84 ? 11.025 3.383 1.599 1.00 67.81 84 ARG A C 1
ATOM 686 O O . ARG A 1 84 ? 10.217 3.707 0.742 1.00 67.81 84 ARG A O 1
ATOM 693 N N . TYR A 1 85 ? 12.199 3.992 1.785 1.00 57.44 85 TYR A N 1
ATOM 694 C CA . TYR A 1 85 ? 12.840 4.989 0.902 1.00 57.44 85 TYR A CA 1
ATOM 695 C C . TYR A 1 85 ? 13.089 4.464 -0.541 1.00 57.44 85 TYR A C 1
ATOM 697 O O . TYR A 1 85 ? 14.107 4.754 -1.165 1.00 57.44 85 TYR A O 1
ATOM 705 N N . GLU A 1 86 ? 12.222 3.598 -1.067 1.00 51.50 86 GLU A N 1
ATOM 706 C CA . GLU A 1 86 ? 12.367 2.937 -2.357 1.00 51.50 86 GLU A CA 1
ATOM 707 C C . GLU A 1 86 ? 11.810 3.844 -3.454 1.00 51.50 86 GLU A C 1
ATOM 709 O O . GLU A 1 86 ? 10.651 3.746 -3.855 1.00 51.50 86 GLU A O 1
ATOM 714 N N . VAL A 1 87 ? 12.676 4.712 -3.971 1.00 50.84 87 VAL A N 1
ATOM 715 C CA . VAL A 1 87 ? 12.548 5.228 -5.336 1.00 50.84 87 VAL A CA 1
ATOM 716 C C . VAL A 1 87 ? 13.382 4.317 -6.255 1.00 50.84 87 VAL A C 1
ATOM 718 O O . VAL A 1 87 ? 14.580 4.178 -5.998 1.00 50.84 87 VAL A O 1
ATOM 721 N N . PRO A 1 88 ? 12.816 3.683 -7.308 1.00 48.44 88 PRO A N 1
ATOM 722 C CA . PRO A 1 88 ? 11.414 3.637 -7.727 1.00 48.44 88 PRO A CA 1
ATOM 723 C C . PRO A 1 88 ? 10.723 2.346 -7.242 1.00 48.44 88 PRO A C 1
ATOM 725 O O . PRO A 1 88 ? 11.093 1.229 -7.608 1.00 48.44 88 PRO A O 1
ATOM 728 N N . GLY A 1 89 ? 9.721 2.517 -6.383 1.00 60.62 89 GLY A N 1
ATOM 729 C CA . GLY A 1 89 ? 9.063 1.456 -5.632 1.00 60.62 89 GLY A CA 1
ATOM 730 C C . GLY A 1 89 ? 8.260 0.436 -6.442 1.00 60.62 89 GLY A C 1
ATOM 731 O O . GLY A 1 89 ? 7.628 0.747 -7.440 1.00 60.62 89 GLY A O 1
ATOM 732 N N . VAL A 1 90 ? 8.227 -0.790 -5.923 1.00 56.00 90 VA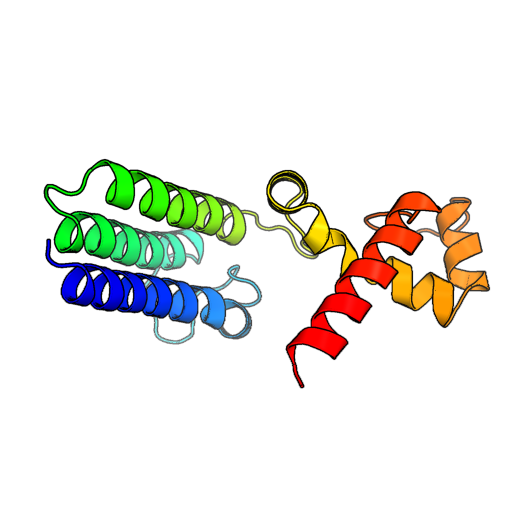L A N 1
ATOM 733 C CA . VAL A 1 90 ? 7.022 -1.448 -5.392 1.00 56.00 90 VAL A CA 1
ATOM 734 C C . VAL A 1 90 ? 7.531 -2.393 -4.312 1.00 56.00 90 VAL A C 1
ATOM 736 O O . VAL A 1 90 ? 8.363 -3.264 -4.576 1.00 56.00 90 VAL A O 1
ATOM 739 N N . VAL A 1 91 ? 7.019 -2.248 -3.094 1.00 65.50 91 VAL A N 1
ATOM 740 C CA . VAL A 1 91 ? 7.484 -3.034 -1.954 1.00 65.50 91 VAL A CA 1
ATOM 741 C C . VAL A 1 91 ? 7.179 -4.513 -2.197 1.00 65.50 91 VAL A C 1
ATOM 743 O O . VAL A 1 91 ? 6.017 -4.917 -2.265 1.00 65.50 91 VAL A O 1
ATOM 746 N N . LYS A 1 92 ? 8.221 -5.349 -2.298 1.00 73.00 92 LYS A N 1
ATOM 747 C CA . LYS A 1 92 ? 8.107 -6.804 -2.548 1.00 73.00 92 LYS A CA 1
ATOM 748 C C . LYS A 1 92 ? 7.076 -7.491 -1.640 1.00 73.00 92 LYS A C 1
ATOM 750 O O . LYS A 1 92 ? 6.369 -8.388 -2.083 1.00 73.00 92 LYS A O 1
ATOM 755 N N . ARG A 1 93 ? 6.943 -7.023 -0.395 1.00 74.38 93 ARG A N 1
ATOM 756 C CA . ARG A 1 93 ? 5.977 -7.520 0.597 1.00 74.38 93 ARG A CA 1
ATOM 757 C C . ARG A 1 93 ? 4.517 -7.341 0.172 1.00 74.38 93 ARG A C 1
ATOM 759 O O . ARG A 1 93 ? 3.714 -8.239 0.372 1.00 74.38 93 ARG A O 1
ATOM 766 N N . TRP A 1 94 ? 4.168 -6.234 -0.477 1.00 73.25 94 TRP A N 1
ATOM 767 C CA . TRP A 1 94 ? 2.799 -6.013 -0.951 1.00 73.25 94 TRP A CA 1
ATOM 768 C C . TRP A 1 94 ? 2.449 -6.949 -2.106 1.00 73.25 94 TRP A C 1
ATOM 770 O O . TRP A 1 94 ? 1.357 -7.509 -2.124 1.00 73.25 94 TRP A O 1
ATOM 780 N N . LYS A 1 95 ? 3.403 -7.195 -3.013 1.00 79.88 95 LYS A N 1
ATOM 781 C CA . LYS A 1 95 ? 3.272 -8.223 -4.057 1.00 79.88 95 LYS A CA 1
ATOM 782 C C . LYS A 1 95 ? 3.118 -9.629 -3.452 1.00 79.88 95 LYS A C 1
ATOM 784 O O . LYS A 1 95 ? 2.419 -10.452 -4.024 1.00 79.88 95 LYS A O 1
ATOM 789 N N . GLN A 1 96 ? 3.712 -9.901 -2.287 1.00 82.81 96 GLN A N 1
ATOM 790 C CA . GLN A 1 96 ? 3.519 -11.169 -1.565 1.00 82.81 96 GLN A CA 1
ATOM 791 C C . GLN A 1 96 ? 2.136 -11.270 -0.905 1.00 82.81 96 GLN A C 1
ATOM 793 O O . GLN A 1 96 ? 1.520 -12.329 -0.954 1.00 82.81 96 GLN A O 1
ATOM 798 N N . ILE A 1 97 ? 1.637 -10.183 -0.307 1.00 79.94 97 ILE A N 1
ATOM 799 C CA . ILE A 1 97 ? 0.315 -10.141 0.344 1.00 79.94 97 ILE A CA 1
ATOM 800 C C . ILE A 1 97 ? -0.811 -10.194 -0.694 1.00 79.94 97 ILE A C 1
ATOM 802 O O . ILE A 1 97 ? -1.805 -10.892 -0.508 1.00 79.94 97 ILE A O 1
ATOM 806 N N . ASN A 1 98 ? -0.662 -9.452 -1.791 1.00 85.06 98 ASN A N 1
ATOM 807 C CA . ASN A 1 98 ? -1.605 -9.420 -2.897 1.00 85.06 98 ASN A CA 1
ATOM 808 C C . ASN A 1 98 ? -0.860 -9.516 -4.242 1.00 85.06 98 ASN A C 1
ATOM 810 O O . ASN A 1 98 ? -0.525 -8.484 -4.838 1.00 85.06 98 ASN A O 1
ATOM 814 N N . PRO A 1 99 ? -0.658 -10.741 -4.766 1.00 88.25 99 PRO A N 1
ATOM 815 C CA . PRO A 1 99 ? 0.008 -10.964 -6.051 1.00 88.25 99 PRO A CA 1
ATOM 816 C C . PRO A 1 99 ? -0.655 -10.256 -7.233 1.00 88.25 99 PRO A C 1
ATOM 818 O O . PRO A 1 99 ? 0.022 -9.915 -8.198 1.00 88.25 99 PRO A O 1
ATOM 821 N N . ARG A 1 100 ? -1.953 -9.930 -7.139 1.00 88.62 100 ARG A N 1
ATOM 822 C CA . ARG A 1 100 ? -2.692 -9.218 -8.196 1.00 88.62 100 ARG A CA 1
ATOM 823 C C . ARG A 1 100 ? -2.175 -7.803 -8.449 1.00 88.62 100 ARG A C 1
ATOM 825 O O . ARG A 1 100 ? -2.448 -7.233 -9.499 1.00 88.62 100 ARG A O 1
ATOM 832 N N . LEU A 1 101 ? -1.398 -7.233 -7.526 1.00 85.38 101 LEU A N 1
ATOM 833 C CA . LEU A 1 101 ? -0.704 -5.965 -7.762 1.00 85.38 101 LEU A CA 1
ATOM 834 C C . LEU A 1 101 ? 0.311 -6.061 -8.914 1.00 85.38 101 LEU A C 1
ATOM 836 O O . LEU A 1 101 ? 0.593 -5.047 -9.546 1.00 85.38 101 LEU A O 1
ATOM 840 N N . LEU A 1 102 ? 0.812 -7.261 -9.240 1.00 89.50 102 LEU A N 1
ATOM 841 C CA . LEU A 1 102 ? 1.675 -7.485 -10.406 1.00 89.50 102 LEU A CA 1
ATOM 842 C C . LEU A 1 102 ? 0.970 -7.180 -11.730 1.00 89.50 102 LEU A C 1
ATOM 844 O O . LEU A 1 102 ? 1.633 -6.790 -12.681 1.00 89.50 102 LEU A O 1
ATOM 848 N N . TYR A 1 103 ? -0.358 -7.304 -11.807 1.00 91.50 103 TYR A N 1
ATOM 849 C CA . TYR A 1 103 ? -1.115 -7.104 -13.050 1.00 91.50 103 TYR A CA 1
ATOM 850 C C . TYR A 1 103 ? -1.040 -5.670 -13.602 1.00 91.50 103 TYR A C 1
ATOM 852 O O . TYR A 1 103 ? -1.401 -5.435 -14.759 1.00 91.50 103 TYR A O 1
ATOM 860 N N . PHE A 1 104 ? -0.583 -4.727 -12.774 1.00 88.38 104 PHE A N 1
ATOM 861 C CA . PHE A 1 104 ? -0.403 -3.311 -13.093 1.00 88.38 104 PHE A CA 1
ATOM 862 C C . PHE A 1 104 ? 1.057 -2.945 -13.408 1.00 88.38 104 PHE A C 1
ATOM 864 O O . PHE A 1 104 ? 1.365 -1.769 -13.577 1.00 88.38 104 PHE A O 1
ATOM 871 N N . ASP A 1 105 ? 1.964 -3.925 -13.459 1.00 89.12 105 ASP A N 1
ATOM 872 C CA . ASP A 1 105 ? 3.378 -3.687 -13.751 1.00 89.12 105 ASP A CA 1
ATOM 873 C C . ASP A 1 105 ? 3.593 -3.273 -15.220 1.00 89.12 105 ASP A C 1
ATOM 875 O O . ASP A 1 105 ? 2.943 -3.793 -16.134 1.00 89.12 105 ASP A O 1
ATOM 879 N N . CYS A 1 106 ? 4.536 -2.357 -15.462 1.00 88.62 106 CYS A N 1
ATOM 880 C CA . CYS A 1 106 ? 4.829 -1.837 -16.800 1.00 88.62 106 CYS A CA 1
ATOM 881 C C . CYS A 1 106 ? 5.406 -2.903 -17.744 1.00 88.62 106 CYS A C 1
ATOM 883 O O . CYS A 1 106 ? 5.379 -2.719 -18.963 1.00 88.62 106 CYS A O 1
ATOM 885 N N . ALA A 1 107 ? 5.881 -4.032 -17.206 1.00 92.94 107 ALA A N 1
ATOM 886 C CA . ALA A 1 107 ? 6.323 -5.172 -17.996 1.00 92.94 107 ALA A CA 1
ATOM 887 C C . ALA A 1 107 ? 5.252 -5.643 -18.998 1.00 92.94 107 ALA A C 1
ATOM 889 O O . ALA A 1 107 ? 5.584 -5.955 -20.141 1.00 92.94 107 ALA A O 1
ATOM 890 N N . PHE A 1 108 ? 3.969 -5.619 -18.612 1.00 94.06 108 PHE A N 1
ATOM 891 C CA . PHE A 1 108 ? 2.866 -5.978 -19.510 1.00 94.06 108 PHE A CA 1
ATOM 892 C C . PHE A 1 108 ? 2.713 -4.989 -20.666 1.00 94.06 108 PHE A C 1
ATOM 894 O O . PHE A 1 108 ? 2.604 -5.400 -21.820 1.00 94.06 108 PHE A O 1
ATOM 901 N N . ASP A 1 109 ? 2.762 -3.687 -20.375 1.00 92.38 109 ASP A N 1
ATOM 902 C CA . ASP A 1 109 ? 2.686 -2.645 -21.400 1.00 92.38 109 ASP A CA 1
ATOM 903 C C . ASP A 1 109 ? 3.866 -2.716 -22.372 1.00 92.38 109 ASP A C 1
ATOM 905 O O . ASP A 1 109 ? 3.686 -2.556 -23.578 1.00 92.38 109 ASP A O 1
ATOM 909 N N . LEU A 1 110 ? 5.075 -2.969 -21.866 1.00 93.62 110 LEU A N 1
ATOM 910 C CA . LEU A 1 110 ? 6.268 -3.122 -22.695 1.00 93.62 110 LEU A CA 1
ATOM 911 C C . LEU A 1 110 ? 6.180 -4.360 -23.580 1.00 93.62 110 LEU A C 1
ATOM 913 O O . LEU A 1 110 ? 6.489 -4.271 -24.765 1.00 93.62 110 LEU A O 1
ATOM 917 N N . MET A 1 111 ? 5.723 -5.487 -23.039 1.00 93.62 111 MET A N 1
ATOM 918 C CA . MET A 1 111 ? 5.536 -6.714 -23.808 1.00 93.62 111 MET A CA 1
ATOM 919 C C . MET A 1 111 ? 4.519 -6.528 -24.948 1.00 93.62 111 MET A C 1
ATOM 921 O O . MET A 1 111 ? 4.759 -7.002 -26.057 1.00 93.62 111 MET A O 1
ATOM 925 N N . GLU A 1 112 ? 3.412 -5.821 -24.700 1.00 92.25 112 GLU A N 1
ATOM 926 C CA . GLU A 1 112 ? 2.339 -5.605 -25.683 1.00 92.25 112 GLU A CA 1
ATOM 927 C C . GLU A 1 112 ? 2.683 -4.513 -26.713 1.00 92.25 112 GLU A C 1
ATOM 929 O O . GLU A 1 112 ? 2.449 -4.689 -27.909 1.00 92.25 112 GLU A O 1
ATOM 934 N N . LYS A 1 113 ? 3.233 -3.377 -26.265 1.00 94.94 113 LYS A N 1
ATOM 935 C CA . LYS A 1 113 ? 3.441 -2.183 -27.107 1.00 94.94 113 LYS A CA 1
ATOM 936 C C . LYS A 1 113 ? 4.841 -2.111 -27.713 1.00 94.94 113 LYS A C 1
ATOM 938 O O . LYS A 1 113 ? 4.999 -1.535 -28.784 1.00 94.94 113 LYS A O 1
ATOM 943 N N . ASN A 1 114 ? 5.852 -2.666 -27.042 1.00 94.75 114 ASN A N 1
ATOM 944 C CA . ASN A 1 114 ? 7.263 -2.574 -27.435 1.00 94.75 114 ASN A CA 1
ATOM 945 C C . ASN A 1 114 ? 8.008 -3.917 -27.251 1.00 94.75 114 ASN A C 1
ATOM 947 O O . ASN A 1 114 ? 8.987 -3.991 -26.497 1.00 94.75 114 ASN A O 1
ATOM 951 N N . PRO A 1 115 ? 7.594 -4.991 -27.951 1.00 94.38 115 PRO A N 1
ATOM 952 C CA . PRO A 1 115 ? 8.083 -6.348 -27.701 1.00 94.38 115 PRO A CA 1
ATOM 953 C C . PRO A 1 115 ? 9.592 -6.521 -27.928 1.00 94.38 115 PRO A C 1
ATOM 955 O O . PRO A 1 115 ? 10.212 -7.363 -27.283 1.00 94.38 115 PRO A O 1
ATOM 958 N N . GLU A 1 116 ? 10.207 -5.733 -28.815 1.00 94.44 116 GLU A N 1
ATOM 959 C CA . GLU A 1 116 ? 11.659 -5.775 -29.045 1.00 94.44 116 GLU A CA 1
ATOM 960 C C . GLU A 1 116 ? 12.454 -5.238 -27.847 1.00 94.44 116 GLU A C 1
ATOM 962 O O . GLU A 1 116 ? 13.462 -5.828 -27.446 1.00 94.44 116 GLU A O 1
ATOM 967 N N . ILE A 1 117 ? 11.968 -4.159 -27.222 1.00 92.88 117 ILE A N 1
ATOM 968 C CA . ILE A 1 117 ? 12.569 -3.597 -26.005 1.00 92.88 117 ILE A CA 1
ATOM 969 C C . ILE A 1 117 ? 12.416 -4.604 -24.866 1.00 92.88 117 ILE A C 1
ATOM 971 O O . ILE A 1 117 ? 13.405 -4.955 -24.224 1.00 92.88 117 ILE A O 1
ATOM 975 N N . TYR A 1 118 ? 11.207 -5.146 -24.682 1.00 94.88 118 TYR A N 1
ATOM 976 C CA . TYR A 1 118 ? 10.947 -6.187 -23.688 1.00 94.88 118 TYR A CA 1
ATOM 977 C C . TYR A 1 118 ? 11.878 -7.397 -23.865 1.00 94.88 118 TYR A C 1
ATOM 979 O O . TYR A 1 118 ? 12.517 -7.833 -22.906 1.00 94.88 118 TYR A O 1
ATOM 987 N N . ARG A 1 119 ? 12.037 -7.904 -25.098 1.00 94.19 119 ARG A N 1
ATOM 988 C CA . ARG A 1 119 ? 12.938 -9.032 -25.393 1.00 94.19 119 ARG A CA 1
ATOM 989 C C . ARG A 1 119 ? 14.395 -8.707 -25.079 1.00 94.19 119 ARG A C 1
ATOM 991 O O . ARG A 1 119 ? 15.078 -9.543 -24.493 1.00 94.19 119 ARG A O 1
ATOM 998 N N . THR A 1 120 ? 14.857 -7.507 -25.418 1.00 94.19 120 THR A N 1
ATOM 999 C CA . THR A 1 120 ? 16.223 -7.049 -25.113 1.00 94.19 120 THR A CA 1
ATOM 1000 C C . THR A 1 120 ? 16.475 -7.038 -23.603 1.00 94.19 120 THR A C 1
ATOM 1002 O O . THR A 1 120 ? 17.456 -7.622 -23.143 1.00 94.19 120 THR A O 1
ATOM 1005 N N . MET A 1 121 ? 15.549 -6.470 -22.825 1.00 93.25 121 MET A N 1
ATOM 1006 C CA . MET A 1 121 ? 15.626 -6.446 -21.359 1.00 93.25 121 MET A CA 1
ATOM 1007 C C . MET A 1 121 ? 15.572 -7.858 -20.758 1.00 93.25 121 MET A C 1
ATOM 1009 O O . MET A 1 121 ? 16.425 -8.215 -19.952 1.00 93.25 121 MET A O 1
ATOM 1013 N N . SER A 1 122 ? 14.636 -8.704 -21.209 1.00 91.38 122 SER A N 1
ATOM 1014 C CA . SER A 1 122 ? 14.472 -10.084 -20.709 1.00 91.38 122 SER A CA 1
ATOM 1015 C C . SER A 1 122 ? 15.690 -10.981 -20.949 1.00 91.38 122 SER A C 1
ATOM 1017 O O . SER A 1 122 ? 15.917 -11.934 -20.209 1.00 91.38 122 SER A O 1
ATOM 1019 N N . ARG A 1 123 ? 16.499 -10.667 -21.968 1.00 93.25 123 ARG A N 1
ATOM 1020 C CA . ARG A 1 123 ? 17.746 -11.375 -22.291 1.00 93.25 123 ARG A CA 1
ATOM 1021 C C . ARG A 1 123 ? 18.964 -10.811 -21.557 1.00 93.25 123 ARG A C 1
ATOM 1023 O O . ARG A 1 123 ? 20.066 -11.302 -21.778 1.00 93.25 123 ARG A O 1
ATOM 1030 N N . GLY A 1 124 ? 18.789 -9.778 -20.730 1.00 91.62 124 GLY A N 1
ATOM 1031 C CA . GLY A 1 124 ? 19.888 -9.094 -20.047 1.00 91.62 124 GLY A CA 1
ATOM 1032 C C . GLY A 1 124 ? 20.785 -8.285 -20.988 1.00 91.62 124 GLY A C 1
ATOM 1033 O O . GLY A 1 124 ? 21.944 -8.054 -20.672 1.00 91.62 124 GLY A O 1
ATOM 1034 N N . LEU A 1 125 ? 20.272 -7.872 -22.153 1.00 92.88 125 LEU A N 1
ATOM 1035 C CA . LEU A 1 125 ? 21.009 -7.087 -23.155 1.00 92.88 125 LEU A CA 1
ATOM 1036 C C . LEU A 1 125 ? 20.775 -5.571 -23.003 1.00 92.88 125 LEU A C 1
ATOM 1038 O O . LEU A 1 125 ? 20.969 -4.809 -23.947 1.00 92.88 125 LEU A O 1
ATOM 1042 N N . SER A 1 126 ? 20.305 -5.137 -21.834 1.00 91.06 126 SER A N 1
ATOM 1043 C CA . SER A 1 126 ? 20.049 -3.741 -21.485 1.00 91.06 126 SER A CA 1
ATOM 1044 C C . SER A 1 126 ? 20.561 -3.470 -20.074 1.00 91.06 126 SER A C 1
ATOM 1046 O O . SER A 1 126 ? 20.473 -4.342 -19.213 1.00 91.06 126 SER A O 1
ATOM 1048 N N . ASP A 1 127 ? 21.023 -2.244 -19.829 1.00 88.94 127 ASP A N 1
ATOM 1049 C CA . ASP A 1 127 ? 21.387 -1.769 -18.487 1.00 88.94 127 ASP A CA 1
ATOM 1050 C C . ASP A 1 127 ? 20.160 -1.572 -17.573 1.00 88.94 127 ASP A C 1
ATOM 1052 O O . ASP A 1 127 ? 20.291 -1.346 -16.370 1.00 88.94 127 ASP A O 1
ATOM 1056 N N . LEU A 1 128 ? 18.950 -1.653 -18.137 1.00 84.25 128 LEU A N 1
ATOM 1057 C CA . LEU A 1 128 ? 17.687 -1.556 -17.418 1.00 84.25 128 LEU A CA 1
ATOM 1058 C C . LEU A 1 128 ? 17.098 -2.949 -17.169 1.00 84.25 128 LEU A C 1
ATOM 1060 O O . LEU A 1 128 ? 17.103 -3.812 -18.045 1.00 84.25 128 LEU A O 1
ATOM 1064 N N . SER A 1 129 ? 16.512 -3.141 -15.986 1.00 85.69 129 SER A N 1
ATOM 1065 C CA . SER A 1 129 ? 15.815 -4.376 -15.612 1.00 85.69 129 SER A CA 1
ATOM 1066 C C . SER A 1 129 ? 14.369 -4.096 -15.216 1.00 85.69 129 SER A C 1
ATOM 1068 O O . SER A 1 129 ? 14.065 -3.073 -14.601 1.00 85.69 129 SER A O 1
ATOM 1070 N N . LEU A 1 130 ? 13.470 -5.007 -15.590 1.00 87.44 130 LEU A N 1
ATOM 1071 C CA . LEU A 1 130 ? 12.081 -4.969 -15.143 1.00 87.44 130 LEU A CA 1
ATOM 1072 C C . LEU A 1 130 ? 11.948 -5.600 -13.761 1.00 87.44 130 LEU A C 1
ATOM 1074 O O . LEU A 1 130 ? 12.695 -6.506 -13.391 1.00 87.44 130 LEU A O 1
ATOM 1078 N N . SER A 1 131 ? 10.958 -5.129 -13.007 1.00 81.56 131 SER A N 1
ATOM 1079 C CA . SER A 1 131 ? 10.695 -5.634 -11.659 1.00 81.56 131 SER A CA 1
ATOM 1080 C C . SER A 1 131 ? 10.067 -7.039 -11.663 1.00 81.56 131 SER A C 1
ATOM 1082 O O . SER A 1 131 ? 10.169 -7.768 -10.673 1.00 81.56 131 SER A O 1
ATOM 1084 N N . CYS A 1 132 ? 9.442 -7.426 -12.779 1.00 88.00 132 CYS A N 1
ATOM 1085 C CA . CYS A 1 132 ? 9.004 -8.780 -13.087 1.00 88.00 132 CYS A CA 1
ATOM 1086 C C . CYS A 1 132 ? 9.094 -9.050 -14.599 1.00 88.00 132 CYS A C 1
ATOM 1088 O O . CYS A 1 132 ? 9.110 -8.126 -15.411 1.00 88.00 132 CYS A O 1
ATOM 1090 N N . TYR A 1 133 ? 9.124 -10.331 -14.961 1.00 92.50 133 TYR A N 1
ATOM 1091 C CA . TYR A 1 133 ? 9.009 -10.805 -16.338 1.00 92.50 133 TYR A CA 1
ATOM 1092 C C . TYR A 1 133 ? 7.813 -11.759 -16.390 1.00 92.50 133 TYR A C 1
ATOM 1094 O O . TYR A 1 133 ? 7.933 -12.865 -15.862 1.00 92.50 133 TYR A O 1
ATOM 1102 N N . PRO A 1 134 ? 6.652 -11.321 -16.913 1.00 93.00 134 PRO A N 1
ATOM 1103 C CA . PRO A 1 134 ? 5.449 -12.144 -16.940 1.00 93.00 134 PRO A CA 1
ATOM 1104 C C . PRO A 1 134 ? 5.655 -13.449 -17.712 1.00 93.00 134 PRO A C 1
ATOM 1106 O O . PRO A 1 134 ? 6.138 -13.430 -18.847 1.00 93.00 134 PRO A O 1
ATOM 1109 N N . ASP A 1 135 ? 5.268 -14.560 -17.094 1.00 93.69 135 ASP A N 1
ATOM 1110 C CA . ASP A 1 135 ? 5.141 -15.867 -17.732 1.00 93.69 135 ASP A CA 1
ATOM 1111 C C . ASP A 1 135 ? 3.721 -16.068 -18.289 1.00 93.69 135 ASP A C 1
ATOM 1113 O O . ASP A 1 135 ? 2.852 -15.199 -18.166 1.00 93.69 135 ASP A O 1
ATOM 1117 N N . GLU A 1 136 ? 3.496 -17.197 -18.961 1.00 93.69 136 GLU A N 1
ATOM 1118 C CA . GLU A 1 136 ? 2.210 -17.504 -19.597 1.00 93.69 136 GLU A CA 1
ATOM 1119 C C . GLU A 1 136 ? 1.059 -17.528 -18.580 1.00 93.69 136 GLU A C 1
ATOM 1121 O O . GLU A 1 136 ? 0.019 -16.913 -18.836 1.00 93.69 136 GLU A O 1
ATOM 1126 N N . ASP A 1 137 ? 1.287 -18.122 -17.405 1.00 94.38 137 ASP A N 1
ATOM 1127 C CA . ASP A 1 137 ? 0.312 -18.209 -16.313 1.00 94.38 137 ASP A CA 1
ATOM 1128 C C . ASP A 1 137 ? -0.093 -16.812 -15.815 1.00 94.38 137 ASP A C 1
ATOM 1130 O O . ASP A 1 137 ? -1.279 -16.474 -15.764 1.00 94.38 137 ASP A O 1
ATOM 1134 N N . LEU A 1 138 ? 0.878 -15.939 -15.518 1.00 93.81 138 LEU A N 1
ATOM 1135 C CA . LEU A 1 138 ? 0.602 -14.585 -15.033 1.00 93.81 138 LEU A CA 1
ATOM 1136 C C . LEU A 1 138 ? -0.108 -13.725 -16.093 1.00 93.81 138 LEU A C 1
ATOM 1138 O O . LEU A 1 138 ? -0.912 -12.846 -15.759 1.00 93.81 138 LEU A O 1
ATOM 1142 N N . ILE A 1 139 ? 0.181 -13.960 -17.376 1.00 95.00 139 ILE A N 1
ATOM 1143 C CA . ILE A 1 139 ? -0.496 -13.297 -18.496 1.00 95.00 139 ILE A CA 1
ATOM 1144 C C . ILE A 1 139 ? -1.961 -13.731 -18.579 1.00 95.00 139 ILE A C 1
ATOM 1146 O O . ILE A 1 139 ? -2.832 -12.881 -18.799 1.00 95.00 139 ILE A O 1
ATOM 1150 N N . GLU A 1 140 ? -2.245 -15.024 -18.434 1.00 95.56 140 GLU A N 1
ATOM 1151 C CA . GLU A 1 140 ? -3.609 -15.553 -18.443 1.00 95.56 140 GLU A CA 1
ATOM 1152 C C . GLU A 1 140 ? -4.415 -15.044 -17.242 1.00 95.56 140 GLU A C 1
ATOM 1154 O O . GLU A 1 140 ? -5.495 -14.469 -17.421 1.00 95.56 140 GLU A O 1
ATOM 1159 N N . ASP A 1 141 ? -3.838 -15.117 -16.045 1.00 95.06 141 ASP A N 1
ATOM 1160 C CA . ASP A 1 141 ? -4.432 -14.616 -14.804 1.00 95.06 141 ASP A CA 1
ATOM 1161 C C . ASP A 1 141 ? -4.782 -13.124 -14.886 1.00 95.06 141 ASP A C 1
ATOM 1163 O O . ASP A 1 141 ? -5.888 -12.701 -14.528 1.00 95.06 141 ASP A O 1
ATOM 1167 N N . ARG A 1 142 ? -3.866 -12.301 -15.417 1.00 94.50 142 ARG A N 1
ATOM 1168 C CA . ARG A 1 142 ? -4.115 -10.868 -15.634 1.00 94.50 142 ARG A CA 1
ATOM 1169 C C . ARG A 1 142 ? -5.306 -10.645 -16.566 1.00 94.50 142 ARG A C 1
ATOM 1171 O O . ARG A 1 142 ? -6.129 -9.759 -16.314 1.00 94.50 142 ARG A O 1
ATOM 1178 N N . LYS A 1 143 ? -5.401 -11.411 -17.658 1.00 94.44 143 LYS A N 1
ATOM 1179 C CA . LYS A 1 143 ? -6.520 -11.301 -18.609 1.00 94.44 143 LYS A CA 1
ATOM 1180 C C . LYS A 1 143 ? -7.841 -11.651 -17.931 1.00 94.44 143 LYS A C 1
ATOM 1182 O O . LYS A 1 143 ? -8.807 -10.904 -18.099 1.00 94.44 143 LYS A O 1
ATOM 1187 N N . ALA A 1 144 ? -7.879 -12.732 -17.153 1.00 94.94 144 ALA A N 1
ATOM 1188 C CA . ALA A 1 144 ? -9.059 -13.128 -16.387 1.00 94.94 144 ALA A CA 1
ATOM 1189 C C . ALA A 1 144 ? -9.498 -12.013 -15.424 1.00 94.94 144 ALA A C 1
ATOM 1191 O O . ALA A 1 144 ? -10.641 -11.560 -15.490 1.00 94.94 144 ALA A O 1
ATOM 1192 N N . TYR A 1 145 ? -8.563 -11.474 -14.637 1.00 94.12 145 TYR A N 1
ATOM 1193 C CA . TYR A 1 145 ? -8.816 -10.386 -13.689 1.00 94.12 145 TYR A CA 1
ATOM 1194 C C . TYR A 1 145 ? -9.463 -9.152 -14.341 1.00 94.12 145 TYR A C 1
ATOM 1196 O O . TYR A 1 145 ? -10.493 -8.654 -13.883 1.00 94.12 145 TYR A O 1
ATOM 1204 N N . PHE A 1 146 ? -8.899 -8.654 -15.446 1.00 91.88 146 PHE A N 1
ATOM 1205 C CA . PHE A 1 146 ? -9.458 -7.474 -16.114 1.00 91.88 146 PHE A CA 1
ATOM 1206 C C . PHE A 1 146 ? -10.760 -7.766 -16.874 1.00 91.88 146 PHE A C 1
ATOM 1208 O O . PHE A 1 146 ? -11.564 -6.849 -17.065 1.00 91.88 146 PHE A O 1
ATOM 1215 N N . ASN A 1 147 ? -11.007 -9.012 -17.284 1.00 93.25 147 ASN A N 1
ATOM 1216 C CA . ASN A 1 147 ? -12.296 -9.417 -17.845 1.00 93.25 147 ASN A CA 1
ATOM 1217 C C . ASN A 1 147 ? -13.395 -9.429 -16.774 1.00 93.25 147 ASN A C 1
ATOM 1219 O O . ASN A 1 147 ? -14.477 -8.894 -17.016 1.00 93.25 147 ASN A O 1
ATOM 1223 N N . GLU A 1 148 ? -13.112 -9.950 -15.578 1.00 91.06 148 GLU A N 1
ATOM 1224 C CA . GLU A 1 148 ? -14.047 -9.937 -14.445 1.00 91.06 148 GLU A CA 1
ATOM 1225 C C . GLU A 1 148 ? -14.454 -8.512 -14.054 1.00 91.06 148 GLU A C 1
ATOM 1227 O O . GLU A 1 148 ? -15.642 -8.234 -13.869 1.00 91.06 148 GLU A O 1
ATOM 1232 N N . ILE A 1 149 ? -13.497 -7.578 -14.002 1.00 84.44 149 ILE A N 1
ATOM 1233 C CA . ILE A 1 149 ? -13.768 -6.159 -13.710 1.00 84.44 149 ILE A CA 1
ATOM 1234 C C . ILE A 1 149 ? -14.688 -5.535 -14.769 1.00 84.44 149 ILE A C 1
ATOM 1236 O O . ILE A 1 149 ? -15.618 -4.801 -14.437 1.00 84.44 149 ILE A O 1
ATOM 1240 N N . LYS A 1 150 ? -14.470 -5.841 -16.054 1.00 77.19 150 LYS A N 1
ATOM 1241 C CA . LYS A 1 150 ? -15.310 -5.328 -17.152 1.00 77.19 150 LYS A CA 1
ATOM 1242 C C . LYS A 1 150 ? -16.740 -5.873 -17.123 1.00 77.19 150 LYS A C 1
ATOM 1244 O O . LYS A 1 150 ? -17.645 -5.197 -17.611 1.00 77.19 150 LYS A O 1
ATOM 1249 N N . VAL A 1 151 ? -16.939 -7.083 -16.602 1.00 70.00 151 VAL A N 1
ATOM 1250 C CA . VAL A 1 151 ? -18.260 -7.721 -16.473 1.00 70.00 151 VAL A CA 1
ATOM 1251 C C . VAL A 1 151 ? -19.001 -7.222 -15.230 1.00 70.00 151 VAL A C 1
ATOM 1253 O O . VAL A 1 151 ? -20.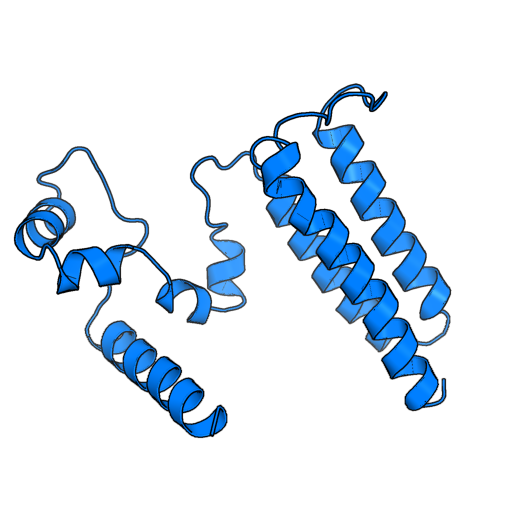203 -7.002 -15.298 1.00 70.00 151 VAL A O 1
ATOM 1256 N N . SER A 1 152 ? -18.295 -6.998 -14.121 1.00 63.12 152 SER A N 1
ATOM 1257 C CA . SER A 1 152 ? -18.873 -6.538 -12.845 1.00 63.12 152 SER A CA 1
ATOM 1258 C C . SER A 1 152 ? -19.144 -5.029 -12.771 1.00 63.12 152 SER A C 1
ATOM 1260 O O . SER A 1 152 ? -19.874 -4.583 -11.890 1.00 63.12 152 SER A O 1
ATOM 1262 N N . GLY A 1 153 ? -18.585 -4.244 -13.697 1.00 54.69 153 GLY A N 1
ATOM 1263 C CA . GLY A 1 153 ? -18.871 -2.816 -13.871 1.00 54.69 153 GLY A CA 1
ATOM 1264 C C . GLY A 1 153 ? -20.037 -2.487 -14.817 1.00 54.69 153 GLY A C 1
ATOM 1265 O O . GLY A 1 153 ? -20.162 -1.325 -15.202 1.00 54.69 153 GLY A O 1
ATOM 1266 N N . ARG A 1 154 ? -20.842 -3.479 -15.229 1.00 45.91 154 ARG A N 1
ATOM 1267 C CA . ARG A 1 154 ? -22.097 -3.292 -15.982 1.00 45.91 154 ARG A CA 1
ATOM 1268 C C . ARG A 1 154 ? -23.317 -3.520 -15.104 1.00 45.91 154 ARG A C 1
ATOM 1270 O O . ARG A 1 154 ? -23.260 -4.435 -14.255 1.00 45.91 154 ARG A O 1
#

Sequence (154 aa):
MRRKDIRTAIKVVYGKLWNLLSLYETTDCFNEVPNGEMAKNAWEYMGSKLLEVKKTVNTLFLGEETLATKLNEIVDETEYFVRRYEVPGVVKRWKQINPRLLYFDCAFDLMEKNPEIYRTMSRGLSDLSLSCYPDEDLIEDRKAYFNEIKVSGR

Organism: NCBI:txid2755051

Radius of gyration: 19.66 Å; chains: 1; bounding box: 46×43×52 Å

Secondary structure (DSSP, 8-state):
--HHHHHHHHHHHHHHHHHHHHHHHHTTTTTSPPTT---SSHHHHHHHHHHHHHHHHHHHTTT-HHHHHHHHHHHHHHHHHHH---TTP--HHHHHH-GGGGGG-HHHHHHHH-HHHHHHHHTT-SS---S----HHHHHHHHHHHHHHHHHT-